Protein AF-A0A941FER3-F1 (afdb_monomer_lite)

Secondary structure (DSSP, 8-state):
-EEEEPPPPTT--S-SEEEEE-S--HHHHHHHHHTTTHHHHHHT-SEEEE-SSPPP-GGG--HHHHHHHHHHHHHHHHHHHHHHHHHHHHHHHHHHHHHHHHHHHHHHHHHHHTT--HHHHHHHHHHHHHHHHHHHHHHHHHHHHHHHHHHHHHHHHHTTHHHHHHHHHHHHTTTSSS--

Organism: NCBI:txid68278

Radius of gyration: 63.34 Å; chains: 1; bounding box: 123×34×162 Å

Foldseek 3Di:
DDWAAADDDPPDPAQGIEAEDELDDPVRVVVVVVVPPCPCVVVSHNYYHYYNHDDDDVVPPCVVVVVVVVVVVVVVVVVVVVVVVVVVVVVVVVVVVVVVVVVVVVVVVVCVVVVVPVVVVVVVVVVVVVVVVVVVVVVVVVVVVVVVVVVVVVVVVVVCPVVVVVVVCVVVVVVVVVVD

Sequence (180 aa):
MQILELPEGSSDDRPPFVLVVDQVDGDAAEAIANAGLTTAELIGARAVLLFEDTIDIPANDTTAYLQQVAEETGATIGKITSAFSAQQLADERTEIARDMDRLASHKAALLDALGIDRTRDWDDIRNAAAGLRKDRDTQAEALERVRQESARIRATTRTWEPVADLIDAALNGKQTEADA

pLDDT: mean 77.38, std 12.95, range [45.09, 96.94]

Structure (mmCIF, N/CA/C/O backbone):
data_AF-A0A941FER3-F1
#
_entry.id   AF-A0A941FER3-F1
#
loop_
_atom_site.group_PDB
_atom_site.id
_atom_site.type_symbol
_atom_site.label_atom_id
_atom_site.label_alt_id
_atom_site.label_comp_id
_atom_site.label_asym_id
_atom_site.label_entity_id
_atom_site.label_seq_id
_atom_site.pdbx_PDB_ins_code
_atom_site.Cartn_x
_atom_site.Cartn_y
_atom_site.Cartn_z
_atom_site.occupancy
_atom_site.B_iso_or_equiv
_atom_site.auth_seq_id
_atom_site.auth_comp_id
_atom_site.auth_asym_id
_atom_site.auth_atom_id
_atom_site.pdbx_PDB_model_num
ATOM 1 N N . MET A 1 1 ? -37.671 -1.946 57.841 1.00 53.56 1 MET A N 1
ATOM 2 C CA . MET A 1 1 ? -37.857 -3.385 58.159 1.00 53.56 1 MET A CA 1
ATOM 3 C C . MET A 1 1 ? -36.631 -4.151 57.687 1.00 53.56 1 MET A C 1
ATOM 5 O O . MET A 1 1 ? -36.371 -4.153 56.488 1.00 53.56 1 MET A O 1
ATOM 9 N N . GLN A 1 2 ? -35.873 -4.755 58.605 1.00 58.00 2 GLN A N 1
ATOM 10 C CA . GLN A 1 2 ? -34.600 -5.420 58.294 1.00 58.00 2 GLN A CA 1
ATOM 11 C C . GLN A 1 2 ? -34.406 -6.691 59.140 1.00 58.00 2 GLN A C 1
ATOM 13 O O . GLN A 1 2 ? -34.857 -6.754 60.283 1.00 58.00 2 GLN A O 1
ATOM 18 N N . ILE A 1 3 ? -33.763 -7.712 58.565 1.00 65.81 3 ILE A N 1
ATOM 19 C CA . ILE A 1 3 ? -33.556 -9.043 59.159 1.00 65.81 3 ILE A CA 1
ATOM 20 C C . ILE A 1 3 ? -32.065 -9.217 59.488 1.00 65.81 3 ILE A C 1
ATOM 22 O O . ILE A 1 3 ? -31.229 -9.022 58.610 1.00 65.81 3 ILE A O 1
ATOM 26 N N . LEU A 1 4 ? -31.730 -9.567 60.737 1.00 65.94 4 LEU A N 1
ATOM 27 C CA . LEU A 1 4 ? -30.355 -9.824 61.192 1.00 65.94 4 LEU A CA 1
ATOM 28 C C . LEU A 1 4 ? -30.129 -11.319 61.431 1.00 65.94 4 LEU A C 1
ATOM 30 O O . LEU A 1 4 ? -30.699 -11.864 62.374 1.00 65.94 4 LEU A O 1
ATOM 34 N N . GLU A 1 5 ? -29.287 -11.958 60.620 1.00 60.06 5 GLU A N 1
ATOM 35 C CA . GLU A 1 5 ? -28.915 -13.375 60.753 1.00 60.06 5 GLU A CA 1
ATOM 36 C C . GLU A 1 5 ? -27.875 -13.577 61.873 1.00 60.06 5 GLU A C 1
ATOM 38 O O . GLU A 1 5 ? -26.867 -12.870 61.949 1.00 60.06 5 GLU A O 1
ATOM 43 N N . LEU A 1 6 ? -28.124 -14.535 62.768 1.00 62.38 6 LEU A N 1
ATOM 44 C CA . LEU A 1 6 ? -27.233 -14.921 63.864 1.00 62.38 6 LEU A CA 1
ATOM 45 C C . LEU A 1 6 ? -26.490 -16.222 63.514 1.00 62.38 6 LEU A C 1
ATOM 47 O O . LEU A 1 6 ? -27.054 -17.082 62.841 1.00 62.38 6 LEU A O 1
ATOM 51 N N . PRO A 1 7 ? -25.244 -16.410 63.991 1.00 58.38 7 PRO A N 1
ATOM 52 C CA . PRO A 1 7 ? -24.473 -17.613 63.696 1.00 58.38 7 PRO A CA 1
ATOM 53 C C . PRO A 1 7 ? -25.153 -18.864 64.267 1.00 58.38 7 PRO A C 1
ATOM 55 O O . PRO A 1 7 ? -25.430 -18.942 65.466 1.00 58.38 7 PRO A O 1
ATOM 58 N N . GLU A 1 8 ? -25.389 -19.850 63.403 1.00 56.50 8 GLU A N 1
ATOM 59 C CA . GLU A 1 8 ? -26.000 -21.128 63.763 1.00 56.50 8 GLU A CA 1
ATOM 60 C C . GLU A 1 8 ? -25.035 -21.962 64.621 1.00 56.50 8 GLU A C 1
ATOM 62 O O . GLU A 1 8 ? -23.942 -22.345 64.198 1.00 56.50 8 GLU A O 1
ATOM 67 N N . GLY A 1 9 ? -25.434 -22.248 65.861 1.00 55.59 9 GLY A N 1
ATOM 68 C CA . GLY A 1 9 ? -24.791 -23.278 66.671 1.00 55.59 9 GLY A CA 1
ATOM 69 C C . GLY A 1 9 ? -25.294 -24.653 66.239 1.00 55.59 9 GLY A C 1
ATOM 70 O O . GLY A 1 9 ? -26.483 -24.819 65.994 1.00 55.59 9 GLY A O 1
ATOM 71 N N . SER A 1 10 ? -24.422 -25.663 66.212 1.00 52.84 10 SER A N 1
ATOM 72 C CA . SER A 1 10 ? -24.698 -27.038 65.745 1.00 52.84 10 SER A CA 1
ATOM 73 C C . SER A 1 10 ? -25.776 -27.825 66.522 1.00 52.84 10 SER A C 1
ATOM 75 O O . SER A 1 10 ? -25.925 -29.026 66.314 1.00 52.84 10 SER A O 1
ATOM 77 N N . SER A 1 11 ? -26.524 -27.170 67.412 1.00 54.34 11 SER A N 1
ATOM 78 C CA . SER A 1 11 ? -27.669 -27.721 68.140 1.00 54.34 11 SER A CA 1
ATOM 79 C C . SER A 1 11 ? -28.672 -26.622 68.544 1.00 54.34 11 SER A C 1
ATOM 81 O O . SER A 1 11 ? -29.292 -26.724 69.603 1.00 54.34 11 SER A O 1
ATOM 83 N N . ASP A 1 12 ? -28.773 -25.531 67.772 1.00 58.22 12 ASP A N 1
ATOM 84 C CA . ASP A 1 12 ? -29.682 -24.417 68.065 1.00 58.22 12 ASP A CA 1
ATOM 85 C C . ASP A 1 12 ? -30.990 -24.535 67.260 1.00 58.22 12 ASP A C 1
ATOM 87 O O . ASP A 1 12 ? -31.049 -24.135 66.104 1.00 58.22 12 ASP A O 1
ATOM 91 N N . ASP A 1 13 ? -32.046 -25.068 67.883 1.00 62.22 13 ASP A N 1
ATOM 92 C CA . ASP A 1 13 ? -33.403 -25.140 67.304 1.00 62.22 13 ASP A CA 1
ATOM 93 C C . ASP A 1 13 ? -34.136 -23.776 67.311 1.00 62.22 13 ASP A C 1
ATOM 95 O O . ASP A 1 13 ? -35.326 -23.694 66.992 1.00 62.22 13 ASP A O 1
ATOM 99 N N . ARG A 1 14 ? -33.474 -22.688 67.738 1.00 64.88 14 ARG A N 1
ATOM 100 C CA . ARG A 1 14 ? -34.071 -21.344 67.768 1.00 64.88 14 ARG A CA 1
ATOM 101 C C . ARG A 1 14 ? -34.014 -20.692 66.382 1.00 64.88 14 ARG A C 1
ATOM 103 O O . ARG A 1 14 ? -33.097 -20.971 65.614 1.00 64.88 14 ARG A O 1
ATOM 110 N N . PRO A 1 15 ? -34.936 -19.764 66.068 1.00 71.94 15 PRO A N 1
ATOM 111 C CA . PRO A 1 15 ? -34.946 -19.128 64.760 1.00 71.94 15 PRO A CA 1
ATOM 112 C C . PRO A 1 15 ? -33.657 -18.327 64.489 1.00 71.94 15 PRO A C 1
ATOM 114 O O . PRO A 1 15 ? -33.130 -17.696 65.416 1.00 71.94 15 PRO A O 1
ATOM 117 N N . PRO A 1 16 ? -33.149 -18.313 63.242 1.00 75.12 16 PRO A N 1
ATOM 118 C CA . PRO A 1 16 ? -31.80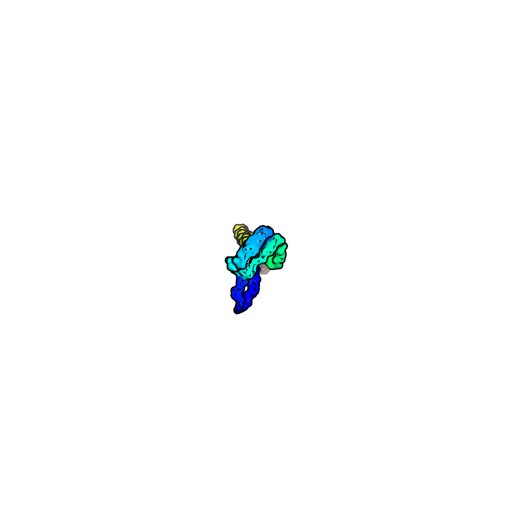0 -17.834 62.950 1.00 75.12 16 PRO A CA 1
ATOM 119 C C . PRO A 1 16 ? -31.700 -16.312 62.834 1.00 75.12 16 PRO A C 1
ATOM 121 O O . PRO A 1 16 ? -30.608 -15.799 62.615 1.00 75.12 16 PRO A O 1
ATOM 124 N N . PHE A 1 17 ? -32.800 -15.563 62.982 1.00 75.75 17 PHE A N 1
ATOM 125 C CA . PHE A 1 17 ? -32.772 -14.117 62.783 1.00 75.75 17 PHE A CA 1
ATOM 126 C C . PHE A 1 17 ? -33.604 -13.307 63.776 1.00 75.75 17 PHE A C 1
ATOM 128 O O . PHE A 1 17 ? -34.586 -13.789 64.336 1.00 75.75 17 PHE A O 1
ATOM 135 N N . VAL A 1 18 ? -33.219 -12.047 63.978 1.00 81.81 18 VAL A N 1
ATOM 136 C CA . VAL A 1 18 ? -33.990 -11.034 64.718 1.00 81.81 18 VAL A CA 1
ATOM 137 C C . VAL A 1 18 ? -34.546 -10.021 63.722 1.00 81.81 18 VAL A C 1
ATOM 139 O O . VAL A 1 18 ? -33.829 -9.567 62.830 1.00 81.81 18 VAL A O 1
ATOM 142 N N . LEU A 1 19 ? -35.822 -9.669 63.867 1.00 80.69 19 LEU A N 1
ATOM 143 C CA . LEU A 1 19 ? -36.450 -8.605 63.092 1.00 80.69 19 LEU A CA 1
ATOM 144 C C . LEU A 1 19 ? -36.244 -7.274 63.810 1.00 80.69 19 LEU A C 1
ATOM 146 O O . LEU A 1 19 ? -36.589 -7.143 64.982 1.00 80.69 19 LEU A O 1
ATOM 150 N N . VAL A 1 20 ? -35.724 -6.283 63.098 1.00 83.06 20 VAL A N 1
ATOM 151 C CA . VAL A 1 20 ? -35.575 -4.921 63.605 1.00 83.06 20 VAL A CA 1
ATOM 152 C C . VAL A 1 20 ? -36.477 -3.992 62.799 1.00 83.06 20 VAL A C 1
ATOM 154 O O . VAL A 1 20 ? -36.440 -3.977 61.561 1.00 83.06 20 VAL A O 1
ATOM 157 N N . VAL A 1 21 ? -37.316 -3.243 63.509 1.00 81.69 21 VAL A N 1
ATOM 158 C CA . VAL A 1 21 ? -38.171 -2.197 62.949 1.00 81.69 21 VAL A CA 1
ATOM 159 C C . VAL A 1 21 ? -37.858 -0.904 63.687 1.00 81.69 21 VAL A C 1
ATOM 161 O O . VAL A 1 21 ? -38.112 -0.775 64.880 1.00 81.69 21 VAL A O 1
ATOM 164 N N . ASP A 1 22 ? -37.251 0.025 62.974 1.00 84.19 22 ASP A N 1
ATOM 165 C CA . ASP A 1 22 ? -36.991 1.387 63.405 1.00 84.19 22 ASP A CA 1
ATOM 166 C C . ASP A 1 22 ? -38.099 2.333 62.921 1.00 84.19 22 ASP A C 1
ATOM 168 O O . ASP A 1 22 ? -38.897 1.968 62.052 1.00 84.19 22 ASP A O 1
ATOM 172 N N . GLN A 1 23 ? -38.152 3.538 63.495 1.00 82.94 23 GLN A N 1
ATOM 173 C CA . GLN A 1 23 ? -39.157 4.566 63.183 1.00 82.94 23 GLN A CA 1
ATOM 174 C C . GLN A 1 23 ? -40.607 4.088 63.358 1.00 82.94 23 GLN A C 1
ATOM 176 O O . GLN A 1 23 ? -41.478 4.361 62.530 1.00 82.94 23 GLN A O 1
ATOM 181 N N . VAL A 1 24 ? -40.868 3.330 64.421 1.00 80.62 24 VAL A N 1
ATOM 182 C CA . VAL A 1 24 ? -42.217 2.847 64.727 1.00 80.62 24 VAL A CA 1
ATOM 183 C C . VAL A 1 24 ? -42.953 3.892 65.556 1.00 80.62 24 VAL A C 1
ATOM 185 O O . VAL A 1 24 ? -42.504 4.250 66.642 1.00 80.62 24 VAL A O 1
ATOM 188 N N . ASP A 1 25 ? -44.110 4.340 65.069 1.00 83.56 25 ASP A N 1
ATOM 189 C CA . ASP A 1 25 ? -44.997 5.226 65.826 1.00 83.56 25 ASP A CA 1
ATOM 190 C C . ASP A 1 25 ? -45.424 4.562 67.149 1.00 83.56 25 ASP A C 1
ATOM 192 O O . ASP A 1 25 ? -45.739 3.369 67.174 1.00 83.56 25 ASP A O 1
ATOM 196 N N . GLY A 1 26 ? -45.483 5.326 68.246 1.00 76.62 26 GLY A N 1
ATOM 197 C CA . GLY A 1 26 ? -45.759 4.797 69.592 1.00 76.62 26 GLY A CA 1
ATOM 198 C C . GLY A 1 26 ? -47.038 3.951 69.686 1.00 76.62 26 GLY A C 1
ATOM 199 O O . GLY A 1 26 ? -47.026 2.883 70.295 1.00 76.62 26 GLY A O 1
ATOM 200 N N . ASP A 1 27 ? -48.101 4.351 68.982 1.00 80.25 27 ASP A N 1
ATOM 201 C CA . ASP A 1 27 ? -49.364 3.601 68.913 1.00 80.25 27 ASP A CA 1
ATOM 202 C C . ASP A 1 27 ? -49.191 2.228 68.232 1.00 80.25 27 ASP A C 1
ATOM 204 O O . ASP A 1 27 ? -49.802 1.232 68.629 1.00 80.25 27 ASP A O 1
ATOM 208 N N . ALA A 1 28 ? -48.338 2.151 67.205 1.00 74.62 28 ALA A N 1
ATOM 209 C CA . ALA A 1 28 ? -48.027 0.911 66.500 1.00 74.62 28 ALA A CA 1
ATOM 210 C C . ALA A 1 28 ? -47.088 0.020 67.325 1.00 74.62 28 ALA A C 1
ATOM 212 O O . ALA A 1 28 ? -47.274 -1.199 67.363 1.00 74.62 28 ALA A O 1
ATOM 213 N N . ALA A 1 29 ? -46.118 0.612 68.027 1.00 74.38 29 ALA A N 1
ATOM 214 C CA . ALA A 1 29 ? -45.230 -0.110 68.929 1.00 74.38 29 ALA A CA 1
ATOM 215 C C . ALA A 1 29 ? -46.014 -0.743 70.088 1.00 74.38 29 ALA A C 1
ATOM 217 O O . ALA A 1 29 ? -45.825 -1.921 70.398 1.00 74.38 29 ALA A O 1
ATOM 218 N N . GLU A 1 30 ? -46.953 0.004 70.670 1.00 76.69 30 GLU A N 1
ATOM 219 C CA . GLU A 1 30 ? -47.823 -0.467 71.743 1.00 76.69 30 GLU A CA 1
ATOM 220 C C . GLU A 1 30 ? -48.796 -1.553 71.255 1.00 76.69 30 GLU A C 1
ATOM 222 O O . GLU A 1 30 ? -48.988 -2.562 71.937 1.00 76.69 30 GLU A O 1
ATOM 227 N N . ALA A 1 31 ? -49.350 -1.424 70.044 1.00 77.25 31 ALA A N 1
ATOM 228 C CA . ALA A 1 31 ? -50.191 -2.460 69.443 1.00 77.25 31 ALA A CA 1
ATOM 229 C C . ALA A 1 31 ? -49.431 -3.781 69.217 1.00 77.25 31 ALA A C 1
ATOM 231 O O . ALA A 1 31 ? -49.968 -4.856 69.490 1.00 77.25 31 ALA A O 1
ATOM 232 N N . ILE A 1 32 ? -48.177 -3.711 68.759 1.00 73.44 32 ILE A N 1
ATOM 233 C CA . ILE A 1 32 ? -47.328 -4.8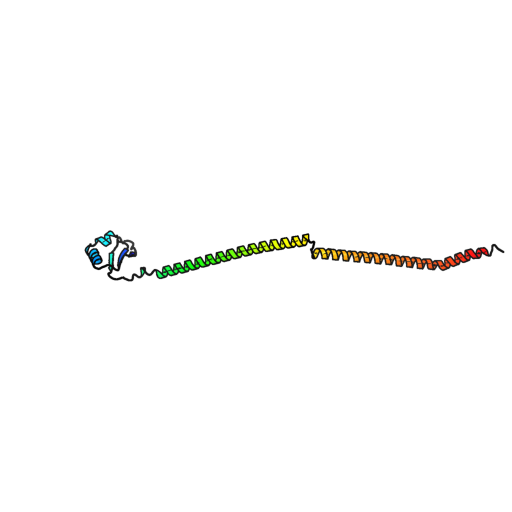91 68.533 1.00 73.44 32 ILE A CA 1
ATOM 234 C C . ILE A 1 32 ? -46.868 -5.500 69.866 1.00 73.44 32 ILE A C 1
ATOM 236 O O . ILE A 1 32 ? -46.843 -6.724 69.994 1.00 73.44 32 ILE A O 1
ATOM 240 N N . ALA A 1 33 ? -46.554 -4.681 70.873 1.00 71.69 33 ALA A N 1
ATOM 241 C CA . ALA A 1 33 ? -46.188 -5.152 72.209 1.00 71.69 33 ALA A CA 1
ATOM 242 C C . ALA A 1 33 ? -47.368 -5.833 72.929 1.00 71.69 33 ALA A C 1
ATOM 244 O O . ALA A 1 33 ? -47.201 -6.885 73.551 1.00 71.69 33 ALA A O 1
ATOM 245 N N . ASN A 1 34 ? -48.577 -5.279 72.792 1.00 72.31 34 ASN A N 1
ATOM 246 C CA . ASN A 1 34 ? -49.803 -5.825 73.378 1.00 72.31 34 ASN A CA 1
ATOM 247 C C . ASN A 1 34 ? -50.341 -7.061 72.635 1.00 72.31 34 ASN A C 1
ATOM 249 O O . ASN A 1 34 ? -51.146 -7.805 73.197 1.00 72.31 34 ASN A O 1
ATOM 253 N N . ALA A 1 35 ? -49.875 -7.332 71.409 1.00 65.69 35 ALA A N 1
ATOM 254 C CA . ALA A 1 35 ? -50.210 -8.542 70.651 1.00 65.69 35 ALA A CA 1
ATOM 255 C C . ALA A 1 35 ? -49.584 -9.838 71.229 1.00 65.69 35 ALA A C 1
ATOM 257 O O . ALA A 1 35 ? -49.885 -10.942 70.762 1.00 65.69 35 ALA A O 1
ATOM 258 N N . GLY A 1 36 ? -48.750 -9.733 72.273 1.00 56.44 36 GLY A N 1
ATOM 259 C CA . GLY A 1 36 ? -48.104 -10.866 72.940 1.00 56.44 36 GLY A CA 1
ATOM 260 C C . GLY A 1 36 ? -47.023 -11.547 72.088 1.00 56.44 36 GLY A C 1
ATOM 261 O O . GLY A 1 36 ? -46.657 -11.063 71.022 1.00 56.44 36 GLY A O 1
ATOM 262 N N . LEU A 1 37 ? -46.525 -12.703 72.555 1.00 55.16 37 LEU A N 1
ATOM 263 C CA . LEU A 1 37 ? -45.458 -13.543 71.955 1.00 55.16 37 LEU A CA 1
ATOM 264 C C . LEU A 1 37 ? -45.673 -13.954 70.476 1.00 55.16 37 LEU A C 1
ATOM 266 O O . LEU A 1 37 ? -44.813 -14.593 69.879 1.00 55.16 37 LEU A O 1
ATOM 270 N N . THR A 1 38 ? -46.786 -13.561 69.860 1.00 66.12 38 THR A N 1
ATOM 271 C CA . THR A 1 38 ? -47.243 -14.040 68.556 1.00 66.12 38 THR A CA 1
ATOM 272 C C . THR A 1 38 ? -46.454 -13.466 67.380 1.00 66.12 38 THR A C 1
ATOM 274 O O . THR A 1 38 ? -46.181 -14.195 66.437 1.00 66.12 38 THR A O 1
ATOM 277 N N . THR A 1 39 ? -46.023 -12.203 67.400 1.00 70.06 39 THR A N 1
ATOM 278 C CA . THR A 1 39 ? -45.433 -11.571 66.198 1.00 70.06 39 THR A CA 1
ATOM 279 C C . THR A 1 39 ? -44.079 -12.169 65.803 1.00 70.06 39 THR A C 1
ATOM 281 O O . THR A 1 39 ? -43.821 -12.386 64.620 1.00 70.06 39 THR A O 1
ATOM 284 N N . ALA A 1 40 ? -43.216 -12.474 66.778 1.00 74.12 40 ALA A N 1
ATOM 285 C CA . ALA A 1 40 ? -41.926 -13.114 66.512 1.00 74.12 40 ALA A CA 1
ATOM 286 C C . ALA A 1 40 ? -42.117 -14.559 66.019 1.00 74.12 40 ALA A C 1
ATOM 288 O O . ALA A 1 40 ? -41.538 -14.948 65.007 1.00 74.12 40 ALA A O 1
ATOM 289 N N . GLU A 1 41 ? -42.998 -15.319 66.677 1.00 75.00 41 GLU A N 1
ATOM 290 C CA . GLU A 1 41 ? -43.324 -16.703 66.317 1.00 75.00 41 GLU A CA 1
ATOM 291 C C . GLU A 1 41 ? -43.976 -16.808 64.930 1.00 75.00 41 GLU A C 1
ATOM 293 O O . GLU A 1 41 ? -43.607 -17.677 64.143 1.00 75.00 41 GLU A O 1
ATOM 298 N N . LEU A 1 42 ? -44.888 -15.889 64.592 1.00 76.19 42 LEU A N 1
ATOM 299 C CA . LEU A 1 42 ? -45.578 -15.842 63.297 1.00 76.19 42 LEU A CA 1
ATOM 300 C C . LEU A 1 42 ? -44.628 -15.580 62.126 1.00 76.19 42 LEU A C 1
ATOM 302 O O . LEU A 1 42 ? -44.857 -16.076 61.025 1.00 76.19 42 LEU A O 1
ATOM 306 N N . ILE A 1 43 ? -43.578 -14.793 62.355 1.00 76.00 43 ILE A N 1
ATOM 307 C CA . ILE A 1 43 ? -42.580 -14.447 61.337 1.00 76.00 43 ILE A CA 1
ATOM 308 C C . ILE A 1 43 ? -41.437 -15.477 61.319 1.00 76.00 43 ILE A C 1
ATOM 310 O O . ILE A 1 43 ? -40.641 -15.499 60.384 1.00 76.00 43 ILE A O 1
ATOM 314 N N . GLY A 1 44 ? -41.354 -16.353 62.326 1.00 75.56 44 GLY A N 1
ATOM 315 C CA . GLY A 1 44 ? -40.204 -17.235 62.513 1.00 75.56 44 GLY A CA 1
ATOM 316 C C . GLY A 1 44 ? -38.944 -16.456 62.890 1.00 75.56 44 GLY A C 1
ATOM 317 O O . GLY A 1 44 ? -37.844 -16.857 62.529 1.00 75.56 44 GLY A O 1
ATOM 318 N N . ALA A 1 45 ? -39.099 -15.327 63.583 1.00 79.75 45 ALA A N 1
ATOM 319 C CA . ALA A 1 45 ? -38.005 -14.542 64.132 1.00 79.75 45 ALA A CA 1
ATOM 320 C C . ALA A 1 45 ? -37.750 -14.942 65.590 1.00 79.75 45 ALA A C 1
ATOM 322 O O . ALA A 1 45 ? -38.658 -15.289 66.342 1.00 79.75 45 ALA A O 1
ATOM 323 N N . ARG A 1 46 ? -36.500 -14.830 66.028 1.00 79.50 46 ARG A N 1
ATOM 324 C CA . ARG A 1 46 ? -36.095 -15.055 67.419 1.00 79.50 46 ARG A CA 1
ATOM 325 C C . ARG A 1 46 ? -36.578 -13.947 68.350 1.00 79.50 46 ARG A C 1
ATOM 327 O O . ARG A 1 46 ? -36.838 -14.194 69.523 1.00 79.50 46 ARG A O 1
ATOM 334 N N . ALA A 1 47 ? -36.644 -12.728 67.833 1.00 79.44 47 ALA A N 1
ATOM 335 C CA . ALA A 1 47 ? -37.167 -11.559 68.517 1.00 79.44 47 ALA A CA 1
ATOM 336 C C . ALA A 1 47 ? -37.581 -10.507 67.484 1.00 79.44 47 ALA A C 1
ATOM 338 O O . ALA A 1 47 ? -37.083 -10.508 66.354 1.00 79.44 47 ALA A O 1
ATOM 339 N N . VAL A 1 48 ? -38.461 -9.599 67.899 1.00 81.69 48 VAL A N 1
ATOM 340 C CA . VAL A 1 48 ? -38.780 -8.369 67.172 1.00 81.69 48 VAL A CA 1
ATOM 341 C C . VAL A 1 48 ? -38.349 -7.204 68.056 1.00 81.69 48 VAL A C 1
ATOM 343 O O . VAL A 1 48 ? -38.794 -7.109 69.198 1.00 81.69 48 VAL A O 1
ATOM 346 N N . LEU A 1 49 ? -37.457 -6.355 67.552 1.00 83.25 49 LEU A N 1
ATOM 347 C CA . LEU A 1 49 ? -37.004 -5.140 68.223 1.00 83.25 49 LEU A CA 1
ATOM 348 C C . LEU A 1 49 ? -37.650 -3.935 67.543 1.00 83.25 49 LEU A C 1
ATOM 350 O O . LEU A 1 49 ? -37.528 -3.775 66.329 1.00 83.25 49 LEU A O 1
ATOM 354 N N . LEU A 1 50 ? -38.345 -3.123 68.336 1.00 83.25 50 LEU A N 1
ATOM 355 C CA . LEU A 1 50 ? -39.065 -1.934 67.892 1.00 83.25 50 LEU A CA 1
ATOM 356 C C . LEU A 1 50 ? -38.359 -0.705 68.460 1.00 83.25 50 LEU A C 1
ATOM 358 O O . LEU A 1 50 ? -38.121 -0.644 69.667 1.00 83.25 50 LEU A O 1
ATOM 362 N N . PHE A 1 51 ? -38.036 0.255 67.602 1.00 83.00 51 PHE A N 1
ATOM 363 C CA . PHE A 1 51 ? -37.412 1.514 67.993 1.00 83.00 51 PHE A CA 1
ATOM 364 C C . PHE A 1 51 ? -38.240 2.682 67.461 1.00 83.00 51 PHE A C 1
ATOM 366 O O . PHE A 1 51 ? -38.633 2.686 66.295 1.00 83.00 51 PHE A O 1
ATOM 373 N N . GLU A 1 52 ? -38.504 3.664 68.321 1.00 82.81 52 GLU A N 1
ATOM 374 C CA . GLU A 1 52 ? -39.199 4.904 67.943 1.00 82.81 52 GLU A CA 1
ATOM 375 C C . GLU A 1 52 ? -38.317 5.776 67.038 1.00 82.81 52 GLU A C 1
ATOM 377 O O . GLU A 1 52 ? -38.801 6.413 66.107 1.00 82.81 52 GLU A O 1
ATOM 382 N N . ASP A 1 53 ? -37.003 5.729 67.261 1.00 78.69 53 ASP A N 1
ATOM 383 C CA . ASP A 1 53 ? -36.007 6.464 66.490 1.00 78.69 53 ASP A CA 1
ATOM 384 C C . ASP A 1 53 ? -35.264 5.555 65.503 1.00 78.69 53 ASP A C 1
ATOM 386 O O . ASP A 1 53 ? -35.165 4.336 65.685 1.00 78.69 53 ASP A O 1
ATOM 390 N N . THR A 1 54 ? -34.690 6.162 64.461 1.00 80.62 54 THR A N 1
ATOM 391 C CA . THR A 1 54 ? -33.744 5.480 63.571 1.00 80.62 54 THR A CA 1
ATOM 392 C C . THR A 1 54 ? -32.552 4.989 64.383 1.00 80.62 54 THR A C 1
ATOM 394 O O . THR A 1 54 ? -31.851 5.791 65.006 1.00 80.62 54 THR A O 1
ATOM 397 N N . ILE A 1 55 ? -32.275 3.691 64.329 1.00 76.44 55 ILE A N 1
ATOM 398 C CA . ILE A 1 55 ? -31.058 3.129 64.909 1.00 76.44 55 ILE A CA 1
ATOM 399 C C . ILE A 1 55 ? -30.040 2.829 63.817 1.00 76.44 55 ILE A C 1
ATOM 401 O O . ILE A 1 55 ? -30.373 2.305 62.756 1.00 76.44 55 ILE A O 1
ATOM 405 N N . ASP A 1 56 ? -28.781 3.166 64.083 1.00 74.62 56 ASP A N 1
ATOM 406 C CA . ASP A 1 56 ? -27.689 2.847 63.173 1.00 74.62 56 ASP A CA 1
ATOM 407 C C . ASP A 1 56 ? -27.321 1.366 63.312 1.00 74.62 56 ASP A C 1
ATOM 409 O O . ASP A 1 56 ? -26.925 0.899 64.385 1.00 74.62 56 ASP A O 1
ATOM 413 N N . ILE A 1 57 ? -27.496 0.615 62.226 1.00 71.31 57 ILE A N 1
ATOM 414 C CA . ILE A 1 57 ? -27.156 -0.803 62.153 1.00 71.31 57 ILE A CA 1
ATOM 415 C C . ILE A 1 57 ? -25.878 -0.909 61.314 1.00 71.31 57 ILE A C 1
ATOM 417 O O . ILE A 1 57 ? -25.946 -0.729 60.098 1.00 71.31 57 ILE A O 1
ATOM 421 N N . PRO A 1 58 ? -24.726 -1.284 61.906 1.00 64.50 58 PRO A N 1
ATOM 422 C CA . PRO A 1 58 ? -23.439 -1.336 61.201 1.00 64.50 58 PRO A CA 1
ATOM 423 C C . PRO A 1 58 ? -23.432 -2.227 59.949 1.00 64.50 58 PRO A C 1
ATOM 425 O O . PRO A 1 58 ? -22.640 -2.019 59.038 1.00 64.50 58 PRO A O 1
ATOM 428 N N . ALA A 1 59 ? -24.324 -3.220 59.885 1.00 65.62 59 ALA A N 1
ATOM 429 C CA . ALA A 1 59 ? -24.482 -4.103 58.731 1.00 65.62 59 ALA A CA 1
ATOM 430 C C . ALA A 1 59 ? -25.158 -3.434 57.512 1.00 65.62 59 ALA A C 1
ATOM 432 O O . ALA A 1 59 ? -25.179 -4.025 56.436 1.00 65.62 59 ALA A O 1
ATOM 433 N N . ASN A 1 60 ? -25.724 -2.231 57.665 1.00 59.06 60 ASN A N 1
ATOM 434 C CA . ASN A 1 60 ? -26.417 -1.498 56.602 1.00 59.06 60 ASN A CA 1
ATOM 435 C C . ASN A 1 60 ? -25.485 -0.557 55.812 1.00 59.06 60 ASN A C 1
ATOM 437 O O . ASN A 1 60 ? -25.868 -0.043 54.758 1.00 59.06 60 ASN A O 1
ATOM 441 N N . ASP A 1 61 ? -24.252 -0.352 56.289 1.00 67.38 61 ASP A N 1
ATOM 442 C CA . ASP A 1 61 ? -23.233 0.416 55.576 1.00 67.38 61 ASP A CA 1
ATOM 443 C C . ASP A 1 61 ? -22.636 -0.413 54.424 1.00 67.38 61 ASP A C 1
ATOM 445 O O . ASP A 1 61 ? -21.626 -1.107 54.543 1.00 67.38 61 ASP A O 1
ATOM 449 N N . THR A 1 62 ? -23.310 -0.362 53.275 1.00 67.75 62 THR A N 1
ATOM 450 C CA . THR A 1 62 ? -22.899 -1.044 52.035 1.00 67.75 62 THR A CA 1
ATOM 451 C C . THR A 1 62 ? -22.006 -0.180 51.143 1.00 67.75 62 THR A C 1
ATOM 453 O O . THR A 1 62 ? -21.664 -0.590 50.029 1.00 67.75 62 THR A O 1
ATOM 456 N N . THR A 1 63 ? -21.592 1.004 51.608 1.00 72.94 63 THR A N 1
ATOM 457 C CA . THR A 1 63 ? -20.812 1.959 50.802 1.00 72.94 63 THR A CA 1
ATOM 458 C C . THR A 1 63 ? -19.497 1.352 50.308 1.00 72.94 63 THR A C 1
ATOM 460 O O . THR A 1 63 ? -19.152 1.507 49.135 1.00 72.94 63 THR A O 1
ATOM 463 N N . ALA A 1 64 ? -18.828 0.560 51.150 1.00 71.12 64 ALA A N 1
ATOM 464 C CA . ALA A 1 64 ? -17.609 -0.162 50.793 1.00 71.12 64 ALA A CA 1
ATOM 465 C C . ALA A 1 64 ? -17.827 -1.191 49.665 1.00 71.12 64 ALA A C 1
ATOM 467 O O . ALA A 1 64 ? -17.013 -1.284 48.746 1.00 71.12 64 ALA A O 1
ATOM 468 N N . TYR A 1 65 ? -18.948 -1.922 49.686 1.00 68.50 65 TYR A N 1
ATOM 469 C CA . TYR A 1 65 ? -19.293 -2.889 48.636 1.00 68.50 65 TYR A CA 1
ATOM 470 C C . TYR A 1 65 ? -19.597 -2.197 47.305 1.00 68.50 65 TYR A C 1
ATOM 472 O O . TYR A 1 65 ? -19.127 -2.629 46.254 1.00 68.50 65 TYR A O 1
ATOM 480 N N . LEU A 1 66 ? -20.352 -1.096 47.340 1.00 73.56 66 LEU A N 1
ATOM 481 C CA . LEU A 1 66 ? -20.680 -0.326 46.139 1.00 73.56 66 LEU A CA 1
ATOM 482 C C . LEU A 1 66 ? -19.436 0.299 45.502 1.00 73.56 66 LEU A C 1
ATOM 484 O O . LEU A 1 66 ? -19.323 0.328 44.277 1.00 73.56 66 LEU A O 1
ATOM 488 N N . GLN A 1 67 ? -18.488 0.755 46.321 1.00 75.75 67 GLN A N 1
ATOM 489 C CA . GLN A 1 67 ? -17.237 1.327 45.841 1.00 75.75 67 GLN A CA 1
ATOM 490 C C . GLN A 1 67 ? -16.353 0.277 45.158 1.00 75.75 67 GLN A C 1
ATOM 492 O O . GLN A 1 67 ? -15.860 0.525 44.058 1.00 75.75 67 GLN A O 1
ATOM 497 N N . GLN A 1 68 ? -16.236 -0.922 45.735 1.00 77.38 68 GLN A N 1
ATOM 498 C CA . GLN A 1 68 ? -15.495 -2.020 45.112 1.00 77.38 68 GLN A CA 1
ATOM 499 C C . GLN A 1 68 ? -16.118 -2.443 43.771 1.00 77.38 68 GLN A C 1
ATOM 501 O O . GLN A 1 68 ? -15.411 -2.588 42.773 1.00 77.38 68 GLN A O 1
ATOM 506 N N . VAL A 1 69 ? -17.447 -2.570 43.711 1.00 76.00 69 VAL A N 1
ATOM 507 C CA . VAL A 1 69 ? -18.153 -2.907 42.464 1.00 76.00 69 VAL A CA 1
ATOM 508 C C . VAL A 1 69 ? -17.956 -1.817 41.409 1.00 76.00 69 VAL A C 1
ATOM 510 O O . VAL A 1 69 ? -17.729 -2.131 40.240 1.00 76.00 69 VAL A O 1
ATOM 513 N N . ALA A 1 70 ? -17.998 -0.538 41.788 1.00 76.06 70 ALA A N 1
ATOM 514 C CA . ALA A 1 70 ? -17.766 0.568 40.863 1.00 76.06 70 ALA A CA 1
ATOM 515 C C . ALA A 1 70 ? -16.332 0.568 40.302 1.00 76.06 70 ALA A C 1
ATOM 517 O O . ALA A 1 70 ? -16.145 0.772 39.099 1.00 76.06 70 ALA A O 1
ATOM 518 N N . GLU A 1 71 ? -15.330 0.289 41.138 1.00 80.25 71 GLU A N 1
ATOM 519 C CA . GLU A 1 71 ? -13.925 0.194 40.726 1.00 80.25 71 GLU A CA 1
ATOM 520 C C . GLU A 1 71 ? -13.676 -1.002 39.794 1.00 80.25 71 GLU A C 1
ATOM 522 O O . GLU A 1 71 ? -13.070 -0.846 38.729 1.00 80.25 71 GLU A O 1
ATOM 527 N N . GLU A 1 72 ? -14.205 -2.182 40.127 1.00 80.56 72 GLU A N 1
ATOM 528 C CA . GLU A 1 72 ? -14.095 -3.386 39.293 1.00 80.56 72 GLU A CA 1
ATOM 529 C C . GLU A 1 72 ? -14.816 -3.219 37.946 1.00 80.56 72 GLU A C 1
ATOM 531 O O . GLU A 1 72 ? -14.290 -3.589 36.886 1.00 80.56 72 GLU A O 1
ATOM 536 N N . THR A 1 73 ? -15.998 -2.599 37.961 1.00 82.25 73 THR A N 1
ATOM 537 C CA . THR A 1 73 ? -16.780 -2.331 36.748 1.00 82.25 73 THR A CA 1
ATOM 538 C C . THR A 1 73 ? -16.077 -1.298 35.867 1.00 82.25 73 THR A C 1
ATOM 540 O O . THR A 1 73 ? -15.925 -1.516 34.663 1.00 82.25 73 THR A O 1
ATOM 543 N N . GLY A 1 74 ? -15.564 -0.211 36.452 1.00 84.19 74 GLY A N 1
ATOM 544 C CA . GLY A 1 74 ? -14.804 0.817 35.737 1.00 84.19 74 GLY A CA 1
ATOM 545 C C . GLY A 1 74 ? -13.520 0.271 35.109 1.00 84.19 74 GLY A C 1
ATOM 546 O O . GLY A 1 74 ? -13.243 0.529 33.935 1.00 84.19 74 GLY A O 1
ATOM 547 N N . ALA A 1 75 ? -12.773 -0.561 35.842 1.00 85.69 75 ALA A N 1
ATOM 548 C CA . ALA A 1 75 ? -11.576 -1.221 35.325 1.00 85.69 75 ALA A CA 1
ATOM 549 C C . ALA A 1 75 ? -11.896 -2.167 34.155 1.00 85.69 75 ALA A C 1
ATOM 551 O O . ALA A 1 75 ? -11.143 -2.236 33.179 1.00 85.69 75 ALA A O 1
ATOM 552 N N . THR A 1 76 ? -13.022 -2.877 34.226 1.00 89.44 76 THR A N 1
ATOM 553 C CA . THR A 1 76 ? -13.471 -3.788 33.165 1.00 89.44 76 THR A CA 1
ATOM 554 C C . THR A 1 76 ? -13.898 -3.023 31.913 1.00 89.44 76 THR A C 1
ATOM 556 O O . THR A 1 76 ? -13.436 -3.343 30.817 1.00 89.44 76 THR A O 1
ATOM 559 N N . ILE A 1 77 ? -14.690 -1.957 32.063 1.00 86.88 77 ILE A N 1
ATOM 560 C CA . ILE A 1 77 ? -15.093 -1.080 30.952 1.00 86.88 77 ILE A CA 1
ATOM 561 C C . ILE A 1 77 ? -13.861 -0.442 30.292 1.00 86.88 77 ILE A C 1
ATOM 563 O O . ILE A 1 77 ? -13.759 -0.417 29.062 1.00 86.88 77 ILE A O 1
ATOM 567 N N . GLY A 1 78 ? -12.884 0.005 31.087 1.00 89.19 78 GLY A N 1
ATOM 568 C CA . GLY A 1 78 ? -11.623 0.555 30.585 1.00 89.19 78 GLY A CA 1
ATOM 569 C C . GLY A 1 78 ? -10.825 -0.440 29.734 1.00 89.19 78 GLY A C 1
ATOM 570 O O . GLY A 1 78 ? -10.347 -0.083 28.655 1.00 89.19 78 GLY A O 1
ATOM 571 N N . LYS A 1 79 ? -10.724 -1.704 30.169 1.00 90.69 79 LYS A N 1
ATOM 572 C CA . LYS A 1 79 ? -10.069 -2.784 29.404 1.00 90.69 79 LYS A CA 1
ATOM 573 C C . LYS A 1 79 ? -10.802 -3.109 28.103 1.00 90.69 79 LYS A C 1
ATOM 575 O O . LYS A 1 79 ? -10.157 -3.302 27.080 1.00 90.69 79 LYS A O 1
ATOM 580 N N . ILE A 1 80 ? -12.134 -3.152 28.127 1.00 89.00 80 ILE A N 1
ATOM 581 C CA . ILE A 1 80 ? -12.941 -3.417 26.926 1.00 89.00 80 ILE A CA 1
ATOM 582 C C . ILE A 1 80 ? -12.757 -2.290 25.906 1.00 89.00 80 ILE A C 1
ATOM 584 O O . ILE A 1 80 ? -12.538 -2.551 24.725 1.00 89.00 80 ILE A O 1
ATOM 588 N N . THR A 1 81 ? -12.784 -1.039 26.367 1.00 89.25 81 THR A N 1
ATOM 589 C CA . THR A 1 81 ? -12.632 0.137 25.500 1.00 89.25 81 THR A CA 1
ATOM 590 C C . THR A 1 81 ? -11.246 0.168 24.857 1.00 89.25 81 THR A C 1
ATOM 592 O O . THR A 1 81 ? -11.128 0.378 23.653 1.00 89.25 81 THR A O 1
ATOM 595 N N . SER A 1 82 ? -10.187 -0.089 25.632 1.00 88.81 82 SER A N 1
ATOM 596 C CA . SER A 1 82 ? -8.823 -0.109 25.095 1.00 88.81 82 SER A CA 1
ATOM 597 C C . SER A 1 82 ? -8.584 -1.279 24.140 1.00 88.81 82 SER A C 1
ATOM 599 O O . SER A 1 82 ? -7.926 -1.092 23.117 1.00 88.81 82 SER A O 1
ATOM 601 N N . ALA A 1 83 ? -9.163 -2.452 24.415 1.00 87.81 83 ALA A N 1
ATOM 602 C CA . ALA A 1 83 ? -9.112 -3.598 23.513 1.00 87.81 83 ALA A CA 1
ATOM 603 C C . ALA A 1 83 ? -9.832 -3.313 22.187 1.00 87.81 83 ALA A C 1
ATOM 605 O O . ALA A 1 83 ? -9.283 -3.604 21.128 1.00 87.81 83 ALA A O 1
ATOM 606 N N . PHE A 1 84 ? -11.013 -2.689 22.230 1.00 89.75 84 PHE A N 1
ATOM 607 C CA . PHE A 1 84 ? -11.750 -2.302 21.027 1.00 89.75 84 PHE A CA 1
ATOM 608 C C . PHE A 1 84 ? -10.963 -1.295 20.175 1.00 89.75 84 PHE A C 1
ATOM 610 O O . PHE A 1 84 ? -10.789 -1.505 18.976 1.00 89.75 84 PHE A O 1
ATOM 617 N N . SER A 1 85 ? -10.401 -0.253 20.794 1.00 90.12 85 SER A N 1
ATOM 618 C CA . SER A 1 85 ? -9.554 0.720 20.093 1.00 90.12 85 SER A CA 1
ATOM 619 C C . SER A 1 85 ? -8.295 0.079 19.499 1.00 90.12 85 SER A C 1
ATOM 621 O O . SER A 1 85 ? -7.889 0.416 18.388 1.00 90.12 85 SER A O 1
ATOM 623 N N . ALA A 1 86 ? -7.670 -0.863 20.213 1.00 89.12 86 ALA A N 1
ATOM 624 C CA . ALA A 1 86 ? -6.511 -1.595 19.707 1.00 89.12 86 ALA A CA 1
ATOM 625 C C . ALA A 1 86 ? -6.871 -2.484 18.507 1.00 89.12 86 ALA A C 1
ATOM 627 O O . ALA A 1 86 ? -6.109 -2.536 17.542 1.00 89.12 86 ALA A O 1
ATOM 628 N N . GLN A 1 87 ? -8.035 -3.139 18.551 1.00 91.00 87 GLN A N 1
ATOM 629 C CA . GLN A 1 87 ? -8.570 -3.933 17.447 1.00 91.00 87 GLN A CA 1
ATOM 630 C C . GLN A 1 87 ? -8.793 -3.055 16.207 1.00 91.00 87 GLN A C 1
ATOM 632 O O . GLN A 1 87 ? -8.281 -3.372 15.137 1.00 91.00 87 GLN A O 1
ATOM 637 N N . GLN A 1 88 ? -9.461 -1.908 16.368 1.00 92.62 88 GLN A N 1
ATOM 638 C CA . GLN A 1 88 ? -9.725 -0.977 15.271 1.00 92.62 88 GLN A CA 1
ATOM 639 C C . GLN A 1 88 ? -8.426 -0.485 14.609 1.00 92.62 88 GLN A C 1
ATOM 641 O O . GLN A 1 88 ? -8.300 -0.512 13.388 1.00 92.62 88 GLN A O 1
ATOM 646 N N . LEU A 1 89 ? -7.419 -0.110 15.404 1.00 92.50 89 LEU A N 1
ATOM 647 C CA . LEU A 1 89 ? -6.112 0.298 14.877 1.00 92.50 89 LEU A CA 1
ATOM 648 C C . LEU A 1 89 ? -5.383 -0.840 14.144 1.00 92.50 89 LEU A C 1
ATOM 650 O O . LEU A 1 89 ? -4.622 -0.583 13.210 1.00 92.50 89 LEU A O 1
ATOM 654 N N . ALA A 1 90 ? -5.563 -2.093 14.569 1.00 92.19 90 ALA A N 1
ATOM 655 C CA . ALA A 1 90 ? -4.979 -3.249 13.893 1.00 92.19 90 ALA A CA 1
ATOM 656 C C . ALA A 1 90 ? -5.649 -3.512 12.533 1.00 92.19 90 ALA A C 1
ATOM 658 O O . ALA A 1 90 ? -4.956 -3.795 11.547 1.00 92.19 90 ALA A O 1
ATOM 659 N N . ASP A 1 91 ? -6.970 -3.357 12.467 1.00 93.50 91 ASP A N 1
ATOM 660 C CA . ASP A 1 91 ? -7.744 -3.487 11.233 1.00 93.50 91 ASP A CA 1
ATOM 661 C C . ASP A 1 91 ? -7.374 -2.378 10.233 1.00 93.50 91 ASP A C 1
ATOM 663 O O . ASP A 1 91 ? -7.025 -2.666 9.087 1.00 93.50 91 ASP A O 1
ATOM 667 N N . GLU A 1 92 ? -7.296 -1.122 10.686 1.00 93.69 92 GLU A N 1
ATOM 668 C CA . GLU A 1 92 ? -6.847 0.008 9.858 1.00 93.69 92 GLU A CA 1
ATOM 669 C C . GLU A 1 92 ? -5.417 -0.203 9.333 1.00 93.69 92 GLU A C 1
ATOM 671 O O . GLU A 1 92 ? -5.131 0.004 8.153 1.00 93.69 92 GLU A O 1
ATOM 676 N N . ARG A 1 93 ? -4.495 -0.685 10.180 1.00 93.94 93 ARG A N 1
ATOM 677 C CA . ARG A 1 93 ? -3.117 -0.995 9.757 1.00 93.94 93 ARG A CA 1
ATOM 678 C C . ARG A 1 93 ? -3.062 -2.086 8.696 1.00 93.94 93 ARG A C 1
ATOM 680 O O . ARG A 1 93 ? -2.241 -2.000 7.782 1.00 93.94 93 ARG A O 1
ATOM 687 N N . THR A 1 94 ? -3.895 -3.117 8.815 1.00 94.25 94 THR A N 1
ATOM 688 C CA . THR A 1 94 ? -3.942 -4.183 7.807 1.00 94.25 94 THR A CA 1
ATOM 689 C C . THR A 1 94 ? -4.581 -3.712 6.508 1.00 94.25 94 THR A C 1
ATOM 691 O O . THR A 1 94 ? -4.146 -4.139 5.440 1.00 94.25 94 THR A O 1
ATOM 694 N N . GLU A 1 95 ? -5.563 -2.816 6.559 1.00 95.06 95 GLU A N 1
ATOM 695 C CA . GLU A 1 95 ? -6.131 -2.190 5.364 1.00 95.06 95 GLU A CA 1
ATOM 696 C C . GLU A 1 95 ? -5.103 -1.316 4.633 1.00 95.06 95 GLU A C 1
ATOM 698 O O . GLU A 1 95 ? -4.864 -1.528 3.443 1.00 95.06 95 GLU A O 1
ATOM 703 N N . ILE A 1 96 ? -4.396 -0.440 5.355 1.00 94.31 96 ILE A N 1
ATOM 704 C CA . ILE A 1 96 ? -3.327 0.402 4.793 1.00 94.31 96 ILE A CA 1
ATOM 705 C C . ILE A 1 96 ? -2.233 -0.450 4.139 1.00 94.31 96 ILE A C 1
ATOM 707 O O . ILE A 1 96 ? -1.763 -0.122 3.050 1.00 94.31 96 ILE A O 1
ATOM 711 N N . ALA A 1 97 ? -1.831 -1.557 4.772 1.00 94.44 97 ALA A N 1
ATOM 712 C CA . ALA A 1 97 ? -0.830 -2.459 4.208 1.00 94.44 97 ALA A CA 1
ATOM 713 C C . ALA A 1 97 ? -1.296 -3.078 2.878 1.00 94.44 97 ALA A C 1
ATOM 715 O O . ALA A 1 97 ? -0.543 -3.096 1.905 1.00 94.44 97 ALA A O 1
ATOM 716 N N . ARG A 1 98 ? -2.558 -3.523 2.803 1.00 95.38 98 ARG A N 1
ATOM 717 C CA . ARG A 1 98 ? -3.136 -4.057 1.558 1.00 95.38 98 ARG A CA 1
ATOM 718 C C . ARG A 1 98 ? -3.193 -2.998 0.461 1.00 95.38 98 ARG A C 1
ATOM 720 O O . ARG A 1 98 ? -2.910 -3.306 -0.695 1.00 95.38 98 ARG A O 1
ATOM 727 N N . ASP A 1 99 ? -3.545 -1.765 0.804 1.00 96.94 99 ASP A N 1
ATOM 728 C CA . ASP A 1 99 ? -3.570 -0.666 -0.160 1.00 96.94 99 ASP A CA 1
ATOM 729 C C . ASP A 1 99 ? -2.172 -0.289 -0.645 1.00 96.94 99 ASP A C 1
ATOM 731 O O . ASP A 1 99 ? -1.980 -0.056 -1.841 1.00 96.94 99 ASP A O 1
ATOM 735 N N . MET A 1 100 ? -1.170 -0.319 0.235 1.00 96.94 100 MET A N 1
ATOM 736 C CA . MET A 1 100 ? 0.227 -0.175 -0.165 1.00 96.94 100 MET A CA 1
ATOM 737 C C . MET A 1 100 ? 0.658 -1.253 -1.163 1.00 96.94 100 MET A C 1
ATOM 739 O O . MET A 1 100 ? 1.263 -0.919 -2.184 1.00 96.94 100 MET A O 1
ATOM 743 N N . ASP A 1 101 ? 0.315 -2.518 -0.919 1.00 96.06 101 ASP A N 1
ATOM 744 C CA . ASP A 1 101 ? 0.640 -3.618 -1.835 1.00 96.06 101 ASP A CA 1
ATOM 745 C C . ASP A 1 101 ? -0.054 -3.456 -3.195 1.00 96.06 101 ASP A C 1
ATOM 747 O O . ASP A 1 101 ? 0.556 -3.672 -4.251 1.00 96.06 101 ASP A O 1
ATOM 751 N N . ARG A 1 102 ? -1.318 -3.008 -3.200 1.00 96.56 102 ARG A N 1
ATOM 752 C CA . ARG A 1 102 ? -2.054 -2.682 -4.434 1.00 96.56 102 ARG A CA 1
ATOM 753 C C . ARG A 1 102 ? -1.383 -1.547 -5.201 1.00 96.56 102 ARG A C 1
ATOM 755 O O . ARG A 1 102 ? -1.191 -1.668 -6.410 1.00 96.56 102 ARG A O 1
ATOM 762 N N . LEU A 1 103 ? -1.000 -0.468 -4.519 1.00 96.81 103 LEU A N 1
ATOM 763 C CA . LEU A 1 103 ? -0.317 0.676 -5.129 1.00 96.81 103 LEU A CA 1
ATOM 764 C C . LEU A 1 103 ? 1.051 0.288 -5.692 1.00 96.81 103 LEU A C 1
ATOM 766 O O . LEU A 1 103 ? 1.391 0.692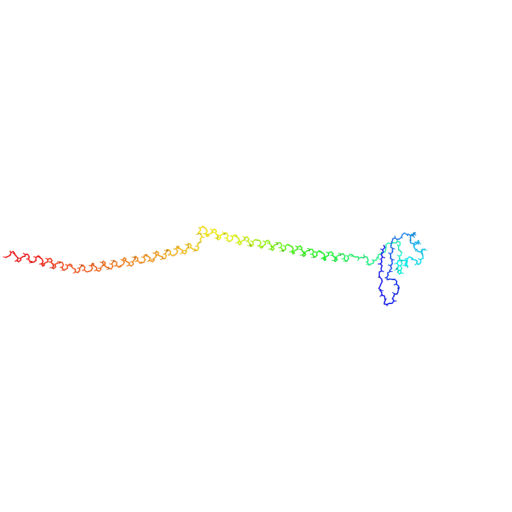 -6.804 1.00 96.81 103 LEU A O 1
ATOM 770 N N . ALA A 1 104 ? 1.822 -0.520 -4.964 1.00 93.69 104 ALA A N 1
ATOM 771 C CA . ALA A 1 104 ? 3.105 -1.034 -5.430 1.00 93.69 104 ALA A CA 1
ATOM 772 C C . ALA A 1 104 ? 2.936 -1.886 -6.697 1.00 93.69 104 ALA A C 1
ATOM 774 O O . ALA A 1 104 ? 3.649 -1.678 -7.681 1.00 93.69 104 ALA A O 1
ATOM 775 N N . SER A 1 105 ? 1.939 -2.773 -6.706 1.00 93.31 105 SER A N 1
ATOM 776 C CA . SER A 1 105 ? 1.608 -3.611 -7.863 1.00 93.31 105 SER A CA 1
ATOM 777 C C . SER A 1 105 ? 1.169 -2.774 -9.068 1.00 93.31 105 SER A C 1
ATOM 779 O O . SER A 1 105 ? 1.640 -2.985 -10.183 1.00 93.31 105 SER A O 1
ATOM 781 N N . HIS A 1 106 ? 0.312 -1.774 -8.850 1.00 95.19 106 HIS A N 1
ATOM 782 C CA . HIS A 1 106 ? -0.154 -0.882 -9.910 1.00 95.19 106 HIS A CA 1
ATOM 783 C C . HIS A 1 106 ? 0.986 -0.036 -10.488 1.00 95.19 106 HIS A C 1
ATOM 785 O O . HIS A 1 106 ? 1.095 0.121 -11.701 1.00 95.19 106 HIS A O 1
ATOM 791 N N . LYS A 1 107 ? 1.884 0.467 -9.632 1.00 92.50 107 LYS A N 1
ATOM 792 C CA . LYS A 1 107 ? 3.088 1.180 -10.067 1.00 92.50 107 LYS A CA 1
ATOM 793 C C . LYS A 1 107 ? 3.986 0.287 -10.921 1.00 92.50 107 LYS A C 1
ATOM 795 O O . LYS A 1 107 ? 4.469 0.748 -11.948 1.00 92.50 107 LYS A O 1
ATOM 800 N N . ALA A 1 108 ? 4.203 -0.964 -10.514 1.00 87.31 108 ALA A N 1
ATOM 801 C CA . ALA A 1 108 ? 4.990 -1.914 -11.296 1.00 87.31 108 ALA A CA 1
ATOM 802 C C . ALA A 1 108 ? 4.361 -2.158 -12.677 1.00 87.31 108 ALA A C 1
ATOM 804 O O . ALA A 1 108 ? 5.056 -2.066 -13.683 1.00 87.31 108 ALA A O 1
ATOM 805 N N . ALA A 1 109 ? 3.042 -2.361 -12.734 1.00 89.25 109 ALA A N 1
ATOM 806 C CA . ALA A 1 109 ? 2.317 -2.526 -13.992 1.00 89.25 109 ALA A CA 1
ATOM 807 C C . ALA A 1 109 ? 2.400 -1.284 -14.897 1.00 89.25 109 ALA A C 1
ATOM 809 O O . ALA A 1 109 ? 2.570 -1.416 -16.104 1.00 89.25 109 ALA A O 1
ATOM 810 N N . LEU A 1 110 ? 2.319 -0.073 -14.332 1.00 89.00 110 LEU A N 1
ATOM 811 C CA . LEU A 1 110 ? 2.491 1.165 -15.099 1.00 89.00 110 LEU A CA 1
ATOM 812 C C . LEU A 1 110 ? 3.913 1.316 -15.646 1.00 89.00 110 LEU A C 1
ATOM 814 O O . LEU A 1 110 ? 4.075 1.749 -16.782 1.00 89.00 110 LEU A O 1
ATOM 818 N N . LEU A 1 111 ? 4.935 0.976 -14.858 1.00 86.19 111 LEU A N 1
ATOM 819 C CA . LEU A 1 111 ? 6.326 1.022 -15.315 1.00 86.19 111 LEU A CA 1
ATOM 820 C C . LEU A 1 111 ? 6.570 0.025 -16.451 1.00 86.19 111 LEU A C 1
ATOM 822 O O . LEU A 1 111 ? 7.205 0.395 -17.434 1.00 86.19 111 LEU A O 1
ATOM 826 N N . ASP A 1 112 ? 6.012 -1.182 -16.349 1.00 83.00 112 ASP A N 1
ATOM 827 C CA . ASP A 1 112 ? 6.072 -2.198 -17.403 1.00 83.00 112 ASP A CA 1
ATOM 828 C C . ASP A 1 112 ? 5.340 -1.741 -18.677 1.00 83.00 112 ASP A C 1
ATOM 830 O O . ASP A 1 112 ? 5.917 -1.737 -19.762 1.00 83.00 112 ASP A O 1
ATOM 834 N N . ALA A 1 113 ? 4.107 -1.238 -18.545 1.00 82.69 113 ALA A N 1
ATOM 835 C CA . ALA A 1 113 ? 3.310 -0.758 -19.676 1.00 82.69 113 ALA A CA 1
ATOM 836 C C . ALA A 1 113 ? 3.932 0.454 -20.388 1.00 82.69 113 ALA A C 1
ATOM 838 O O . ALA A 1 113 ? 3.806 0.596 -21.604 1.00 82.69 113 ALA A O 1
ATOM 839 N N . LEU A 1 114 ? 4.595 1.338 -19.639 1.00 81.06 114 LEU A N 1
ATOM 840 C CA . LEU A 1 114 ? 5.324 2.476 -20.198 1.00 81.06 114 LEU A CA 1
ATOM 841 C C . LEU A 1 114 ? 6.724 2.090 -20.699 1.00 81.06 114 LEU A C 1
ATOM 843 O O . LEU A 1 114 ? 7.402 2.937 -21.278 1.00 81.06 114 LEU A O 1
ATOM 847 N N . GLY A 1 115 ? 7.168 0.849 -20.468 1.00 73.12 115 GL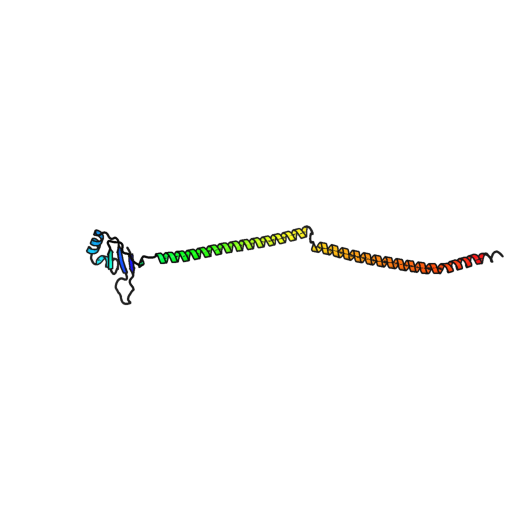Y A N 1
ATOM 848 C CA . GLY A 1 115 ? 8.523 0.399 -20.776 1.00 73.12 115 GLY A CA 1
ATOM 849 C C . GLY A 1 115 ? 9.603 1.154 -20.000 1.00 73.12 115 GLY A C 1
ATOM 850 O O . GLY A 1 115 ? 10.749 1.159 -20.420 1.00 73.12 115 GLY A O 1
ATOM 851 N N . ILE A 1 116 ? 9.256 1.813 -18.889 1.00 72.50 116 ILE A N 1
ATOM 852 C CA . ILE A 1 116 ? 10.187 2.594 -18.063 1.00 72.50 116 ILE A CA 1
ATOM 853 C C . ILE A 1 116 ? 10.760 1.668 -16.994 1.00 72.50 116 ILE A C 1
ATOM 855 O O . ILE A 1 116 ? 10.553 1.858 -15.793 1.00 72.50 116 ILE A O 1
ATOM 859 N N . ASP A 1 117 ? 11.486 0.642 -17.419 1.00 75.81 117 ASP A N 1
ATOM 860 C CA . ASP A 1 117 ? 12.355 -0.091 -16.511 1.00 75.81 117 ASP A CA 1
ATOM 861 C C . ASP A 1 117 ? 13.761 0.497 -16.627 1.00 75.81 117 ASP A C 1
ATOM 863 O O . ASP A 1 117 ? 14.578 0.078 -17.442 1.00 75.81 117 ASP A O 1
ATOM 867 N N . ARG A 1 118 ? 14.049 1.487 -15.770 1.00 64.62 118 ARG A N 1
ATOM 868 C CA . ARG A 1 118 ? 15.350 2.178 -15.739 1.00 64.62 118 ARG A CA 1
ATOM 869 C C . ARG A 1 118 ? 16.536 1.225 -15.634 1.00 64.62 118 ARG A C 1
ATOM 871 O O . ARG A 1 118 ? 17.631 1.622 -16.014 1.00 64.62 118 ARG A O 1
ATOM 878 N N . THR A 1 119 ? 16.357 0.029 -15.073 1.00 72.44 119 THR A N 1
ATOM 879 C CA . THR A 1 119 ? 17.437 -0.961 -15.013 1.00 72.44 119 THR A CA 1
ATOM 880 C C . THR A 1 119 ? 17.612 -1.687 -16.341 1.00 72.44 119 THR A C 1
ATOM 882 O O . THR A 1 119 ? 18.737 -1.772 -16.831 1.00 72.44 119 THR A O 1
ATOM 885 N N . ARG A 1 120 ? 16.512 -2.096 -16.979 1.00 71.62 120 ARG A N 1
ATOM 886 C CA . ARG A 1 120 ? 16.522 -2.742 -18.297 1.00 71.62 120 ARG A CA 1
ATOM 887 C C . ARG A 1 120 ? 17.017 -1.814 -19.406 1.00 71.62 120 ARG A C 1
ATOM 889 O O . ARG A 1 120 ? 17.908 -2.194 -20.159 1.00 71.62 120 ARG A O 1
ATOM 896 N N . ASP A 1 121 ? 16.523 -0.578 -19.443 1.00 77.88 121 ASP A N 1
ATOM 897 C CA . ASP A 1 121 ? 16.940 0.422 -20.434 1.00 77.88 121 ASP A CA 1
ATOM 898 C C . ASP A 1 121 ? 18.445 0.708 -20.346 1.00 77.88 121 ASP A C 1
ATOM 900 O O . ASP A 1 121 ? 19.131 0.914 -21.349 1.00 77.88 121 ASP A O 1
ATOM 904 N N . TRP A 1 122 ? 18.987 0.717 -19.127 1.00 81.38 122 TRP A N 1
ATOM 905 C CA . TRP A 1 122 ? 20.401 0.986 -18.901 1.00 81.38 122 TRP A CA 1
ATOM 906 C C . TRP A 1 122 ? 21.291 -0.185 -19.329 1.00 81.38 122 TRP A C 1
ATOM 908 O O . TRP A 1 122 ? 22.370 0.041 -19.887 1.00 81.38 122 TRP A O 1
ATOM 918 N N . ASP A 1 123 ? 20.833 -1.422 -19.133 1.00 84.81 123 ASP A N 1
ATOM 919 C CA . ASP A 1 123 ? 21.519 -2.616 -19.629 1.00 84.81 123 ASP A CA 1
ATOM 920 C C . ASP A 1 123 ? 21.524 -2.673 -21.161 1.00 84.81 123 ASP A C 1
ATOM 922 O O . ASP A 1 123 ? 22.565 -2.964 -21.758 1.00 84.81 123 ASP A O 1
ATOM 926 N N . ASP A 1 124 ? 20.420 -2.304 -21.811 1.00 85.81 124 ASP A N 1
ATOM 927 C CA . ASP A 1 124 ? 20.342 -2.229 -23.272 1.00 85.81 124 ASP A CA 1
ATOM 928 C C . ASP A 1 124 ? 21.303 -1.170 -23.836 1.00 85.81 124 ASP A C 1
ATOM 930 O O . ASP A 1 124 ? 22.074 -1.453 -24.761 1.00 85.81 124 ASP A O 1
ATOM 934 N N . ILE A 1 125 ? 21.361 0.020 -23.224 1.00 86.00 125 ILE A N 1
ATOM 935 C CA . ILE A 1 125 ? 22.331 1.069 -23.584 1.00 86.00 125 ILE A CA 1
ATOM 936 C C . ILE A 1 125 ? 23.769 0.574 -23.392 1.00 86.00 125 ILE A C 1
ATOM 938 O O . ILE A 1 125 ? 24.634 0.801 -24.246 1.00 86.00 125 ILE A O 1
ATOM 942 N N . ARG A 1 126 ? 24.052 -0.109 -22.279 1.00 90.06 126 ARG A N 1
ATOM 943 C CA . ARG A 1 126 ? 25.388 -0.632 -21.978 1.00 90.06 126 ARG A CA 1
ATOM 944 C C . ARG A 1 126 ? 25.813 -1.702 -22.982 1.00 90.06 126 ARG A C 1
ATOM 946 O O . ARG A 1 126 ? 26.956 -1.670 -23.445 1.00 90.06 126 ARG A O 1
ATOM 953 N N . ASN A 1 127 ? 24.914 -2.616 -23.335 1.00 92.25 127 ASN A N 1
ATOM 954 C CA . ASN A 1 127 ? 25.165 -3.665 -24.319 1.00 92.25 127 ASN A CA 1
ATOM 955 C C . ASN A 1 127 ? 25.377 -3.078 -25.717 1.00 92.25 127 ASN A C 1
ATOM 957 O O . ASN A 1 127 ? 26.342 -3.445 -26.391 1.00 92.25 127 ASN A O 1
ATOM 961 N N . ALA A 1 128 ? 24.558 -2.104 -26.120 1.00 93.12 128 ALA A N 1
ATOM 962 C CA . ALA A 1 128 ? 24.744 -1.379 -27.373 1.00 93.12 128 ALA A CA 1
ATOM 963 C C . ALA A 1 128 ? 26.104 -0.661 -27.415 1.00 93.12 128 ALA A C 1
ATOM 965 O O . ALA A 1 128 ? 26.846 -0.774 -28.391 1.00 93.12 128 ALA A O 1
ATOM 966 N N . ALA A 1 129 ? 26.488 0.015 -26.328 1.00 92.06 129 ALA A N 1
ATOM 967 C CA . ALA A 1 129 ? 27.787 0.673 -26.223 1.00 92.06 129 ALA A CA 1
ATOM 968 C C . ALA A 1 129 ? 28.961 -0.321 -26.285 1.00 92.06 129 ALA A C 1
ATOM 970 O O . ALA A 1 129 ? 29.997 -0.018 -26.883 1.00 92.06 129 ALA A O 1
ATOM 971 N N . ALA A 1 130 ? 28.821 -1.509 -25.690 1.00 93.50 130 ALA A N 1
ATOM 972 C CA . ALA A 1 130 ? 29.819 -2.571 -25.784 1.00 93.50 130 ALA A CA 1
ATOM 973 C C . ALA A 1 130 ? 29.940 -3.119 -27.217 1.00 93.50 130 ALA A C 1
ATOM 975 O O . ALA A 1 130 ? 31.059 -3.295 -27.704 1.00 93.50 130 ALA A O 1
ATOM 976 N N . GLY A 1 131 ? 28.811 -3.316 -27.909 1.00 93.25 131 GLY A N 1
ATOM 977 C CA . GLY A 1 131 ? 28.772 -3.709 -29.320 1.00 93.25 131 GLY A CA 1
ATOM 978 C C . GLY A 1 131 ? 29.489 -2.701 -30.218 1.00 93.25 131 GLY A C 1
ATOM 979 O O . GLY A 1 131 ? 30.419 -3.067 -30.930 1.00 93.25 131 GLY A O 1
ATOM 980 N N . LEU A 1 132 ? 29.163 -1.411 -30.085 1.00 93.69 132 LEU A N 1
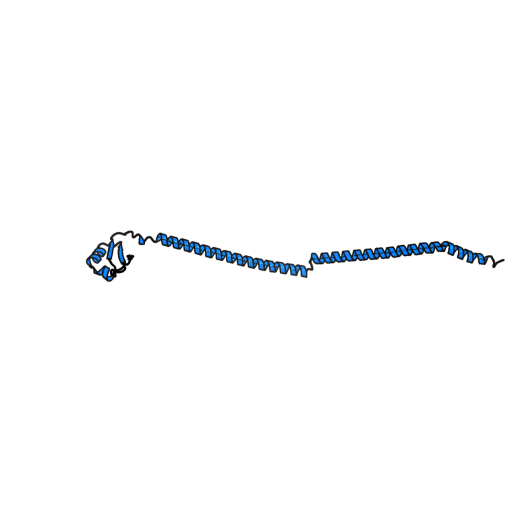ATOM 981 C CA . LEU A 1 132 ? 29.800 -0.341 -30.864 1.00 93.69 132 LEU A CA 1
ATOM 982 C C . LEU A 1 132 ? 31.320 -0.268 -30.656 1.00 93.69 132 LEU A C 1
ATOM 984 O O . LEU A 1 132 ? 32.064 0.006 -31.598 1.00 93.69 132 LEU A O 1
ATOM 988 N N . ARG A 1 133 ? 31.810 -0.521 -29.434 1.00 92.94 133 ARG A N 1
ATOM 989 C CA . ARG A 1 133 ? 33.259 -0.589 -29.167 1.00 92.94 133 ARG A CA 1
ATOM 990 C C . ARG A 1 133 ? 33.907 -1.757 -29.902 1.00 92.94 133 ARG A C 1
ATOM 992 O O . ARG A 1 133 ? 34.939 -1.563 -30.535 1.00 92.94 133 ARG A O 1
ATOM 999 N N . LYS A 1 134 ? 33.282 -2.935 -29.857 1.00 94.56 134 LYS A N 1
ATOM 1000 C CA . LYS A 1 134 ? 33.774 -4.133 -30.546 1.00 94.56 134 LYS A CA 1
ATOM 1001 C C . LYS A 1 134 ? 33.813 -3.940 -32.064 1.00 94.56 134 LYS A C 1
ATOM 1003 O O . LYS A 1 134 ? 34.798 -4.313 -32.704 1.00 94.56 134 LYS A O 1
ATOM 1008 N N . ASP A 1 135 ? 32.781 -3.323 -32.631 1.00 93.94 135 ASP A N 1
ATOM 1009 C CA . ASP A 1 135 ? 32.716 -3.032 -34.064 1.00 93.94 135 ASP A CA 1
ATOM 1010 C C . ASP A 1 135 ? 33.808 -2.042 -34.477 1.00 93.94 135 ASP A C 1
ATOM 1012 O O . ASP A 1 135 ? 34.520 -2.276 -35.454 1.00 93.94 135 ASP A O 1
ATOM 1016 N N . ARG A 1 136 ? 34.006 -0.974 -33.694 1.00 93.88 136 ARG A N 1
ATOM 1017 C CA . ARG A 1 136 ? 35.089 -0.006 -33.911 1.00 93.88 136 ARG A CA 1
ATOM 1018 C C . ARG A 1 136 ? 36.463 -0.675 -33.879 1.00 93.88 136 ARG A C 1
ATOM 1020 O O . ARG A 1 136 ? 37.294 -0.385 -34.736 1.00 93.88 136 ARG A O 1
ATOM 1027 N N . ASP A 1 137 ? 36.710 -1.553 -32.913 1.00 94.12 137 ASP A N 1
ATOM 1028 C CA . ASP A 1 137 ? 38.001 -2.235 -32.783 1.00 94.12 137 ASP A CA 1
ATOM 1029 C C . ASP A 1 137 ? 38.238 -3.182 -33.975 1.00 94.12 137 ASP A C 1
ATOM 1031 O O . ASP A 1 137 ? 39.311 -3.172 -34.577 1.00 94.12 137 ASP A O 1
ATOM 1035 N N . THR A 1 138 ? 37.195 -3.890 -34.419 1.00 93.75 138 THR A N 1
ATOM 1036 C CA . THR A 1 138 ? 37.239 -4.735 -35.626 1.00 93.75 138 THR A CA 1
ATOM 1037 C C . THR A 1 138 ? 37.534 -3.912 -36.889 1.00 93.75 138 THR A C 1
ATOM 1039 O O . THR A 1 138 ? 38.342 -4.312 -37.730 1.00 93.75 138 THR A O 1
ATOM 1042 N N . GLN A 1 139 ? 36.916 -2.734 -37.029 1.00 89.69 139 GLN A N 1
ATOM 1043 C CA . GLN A 1 139 ? 37.194 -1.813 -38.137 1.00 89.69 139 GLN A CA 1
ATOM 1044 C C . GLN A 1 139 ? 38.626 -1.269 -38.087 1.00 89.69 139 GLN A C 1
ATOM 1046 O O . GLN A 1 139 ? 39.276 -1.166 -39.128 1.00 89.69 139 GLN A O 1
ATOM 1051 N N . ALA A 1 140 ? 39.139 -0.947 -36.896 1.00 90.25 140 ALA A N 1
ATOM 1052 C CA . ALA A 1 140 ? 40.510 -0.482 -36.718 1.00 90.25 140 ALA A CA 1
ATOM 1053 C C . ALA A 1 140 ? 41.529 -1.554 -37.138 1.00 90.25 140 ALA A C 1
ATOM 1055 O O . ALA A 1 140 ? 42.470 -1.246 -37.871 1.00 90.25 140 ALA A O 1
ATOM 1056 N N . GLU A 1 141 ? 41.309 -2.816 -36.761 1.00 92.88 141 GLU A N 1
ATOM 1057 C CA . GLU A 1 141 ? 42.140 -3.937 -37.211 1.00 92.88 141 GLU A CA 1
ATOM 1058 C C . GLU A 1 141 ? 42.088 -4.131 -38.730 1.00 92.88 141 GLU A C 1
ATOM 1060 O O . GLU A 1 141 ? 43.122 -4.344 -39.366 1.00 92.88 141 GLU A O 1
ATOM 1065 N N . ALA A 1 142 ? 40.900 -4.049 -39.335 1.00 86.06 142 ALA A N 1
ATOM 1066 C CA . ALA A 1 142 ? 40.746 -4.177 -40.782 1.00 86.06 142 ALA A CA 1
ATOM 1067 C C . ALA A 1 142 ? 41.493 -3.061 -41.531 1.00 86.06 142 ALA A C 1
ATOM 1069 O O . ALA A 1 142 ? 42.202 -3.334 -42.503 1.00 86.06 142 ALA A O 1
ATOM 1070 N N . LEU A 1 143 ? 41.393 -1.817 -41.051 1.00 87.50 143 LEU A N 1
ATOM 1071 C CA . LEU A 1 143 ? 42.149 -0.686 -41.593 1.00 87.50 143 LEU A CA 1
ATOM 1072 C C . LEU A 1 143 ? 43.656 -0.897 -41.464 1.00 87.50 143 LEU A C 1
ATOM 1074 O O . LEU A 1 143 ? 44.398 -0.588 -42.397 1.00 87.50 143 LEU A O 1
ATOM 1078 N N . GLU A 1 144 ? 44.114 -1.439 -40.339 1.00 88.44 144 GLU A N 1
ATOM 1079 C CA . GLU A 1 144 ? 45.532 -1.703 -40.127 1.00 88.44 144 GLU A CA 1
ATOM 1080 C C . GLU A 1 144 ? 46.057 -2.789 -41.076 1.00 88.44 144 GLU A C 1
ATOM 1082 O O . GLU A 1 144 ? 47.108 -2.608 -41.690 1.00 88.44 144 GLU A O 1
ATOM 1087 N N . ARG A 1 145 ? 45.284 -3.853 -41.327 1.00 84.44 145 ARG A N 1
ATOM 1088 C CA . ARG A 1 145 ? 45.628 -4.853 -42.357 1.00 84.44 145 ARG A CA 1
ATOM 1089 C C . ARG A 1 145 ? 45.728 -4.231 -43.748 1.00 84.44 145 ARG A C 1
ATOM 1091 O O . ARG A 1 145 ? 46.679 -4.512 -44.472 1.00 84.44 145 ARG A O 1
ATOM 1098 N N . VAL A 1 146 ? 44.788 -3.359 -44.119 1.00 84.06 146 VAL A N 1
ATOM 1099 C CA . VAL A 1 146 ? 44.828 -2.650 -45.412 1.00 84.06 146 VAL A CA 1
ATOM 1100 C C . VAL A 1 146 ? 46.065 -1.757 -45.513 1.00 84.06 146 VAL A C 1
ATOM 1102 O O . VAL A 1 146 ? 46.704 -1.713 -46.567 1.00 84.06 146 VAL A O 1
ATOM 1105 N N . ARG A 1 147 ? 46.439 -1.063 -44.431 1.00 79.44 147 ARG A N 1
ATOM 1106 C CA . ARG A 1 147 ? 47.660 -0.242 -44.388 1.00 79.44 147 ARG A CA 1
ATOM 1107 C C . ARG A 1 147 ? 48.918 -1.086 -44.548 1.00 79.44 147 ARG A C 1
ATOM 1109 O O . ARG A 1 147 ? 49.774 -0.721 -45.353 1.00 79.44 147 ARG A O 1
ATOM 1116 N N . GLN A 1 148 ? 49.013 -2.204 -43.835 1.00 84.50 148 GLN A N 1
ATOM 1117 C CA . GLN A 1 148 ? 50.144 -3.127 -43.929 1.00 84.50 148 GLN A CA 1
ATOM 1118 C C . GLN A 1 148 ? 50.269 -3.718 -45.334 1.00 84.50 148 GLN A C 1
ATOM 1120 O O . GLN A 1 148 ? 51.356 -3.698 -45.909 1.00 84.50 148 GLN A O 1
ATOM 1125 N N . GLU A 1 149 ? 49.162 -4.157 -45.933 1.00 77.88 149 GLU A N 1
ATOM 1126 C CA . GLU A 1 149 ? 49.169 -4.698 -47.293 1.00 77.88 149 GLU A CA 1
ATOM 1127 C C . GLU A 1 149 ? 49.528 -3.622 -48.325 1.00 77.88 149 GLU A C 1
ATOM 1129 O O . GLU A 1 149 ? 50.352 -3.850 -49.208 1.00 77.88 149 GLU A O 1
ATOM 1134 N N . SER A 1 150 ? 49.006 -2.402 -48.168 1.00 72.19 150 SER A N 1
ATOM 1135 C CA . SER A 1 150 ? 49.386 -1.262 -49.011 1.00 72.19 150 SER A CA 1
ATOM 1136 C C . SER A 1 150 ? 50.879 -0.937 -48.901 1.00 72.19 150 SER A C 1
ATOM 1138 O O . SER A 1 150 ? 51.517 -0.609 -49.904 1.00 72.19 150 SER A O 1
ATOM 1140 N N . ALA A 1 151 ? 51.451 -1.021 -47.696 1.00 73.50 151 ALA A N 1
ATOM 1141 C CA . ALA A 1 151 ? 52.880 -0.833 -47.471 1.00 73.50 151 ALA A CA 1
ATOM 1142 C C . ALA A 1 151 ? 53.706 -1.963 -48.106 1.00 73.50 151 ALA A C 1
ATOM 1144 O O . ALA A 1 151 ? 54.711 -1.680 -48.757 1.00 73.50 151 ALA A O 1
ATOM 1145 N N . ARG A 1 152 ? 53.256 -3.221 -47.991 1.00 79.69 152 ARG A N 1
ATOM 1146 C CA . ARG A 1 152 ? 53.876 -4.394 -48.627 1.00 79.69 152 ARG A CA 1
ATOM 1147 C C . ARG A 1 152 ? 53.890 -4.276 -50.147 1.00 79.69 152 ARG A C 1
ATOM 1149 O O . ARG A 1 152 ? 54.933 -4.494 -50.763 1.00 79.69 152 ARG A O 1
ATOM 1156 N N . ILE A 1 153 ? 52.762 -3.891 -50.746 1.00 73.69 153 ILE A N 1
ATOM 1157 C CA . ILE A 1 153 ? 52.653 -3.661 -52.189 1.00 73.69 153 ILE A CA 1
ATOM 1158 C C . ILE A 1 153 ? 53.629 -2.561 -52.596 1.00 73.69 153 ILE A C 1
ATOM 1160 O O . ILE A 1 153 ? 54.465 -2.815 -53.448 1.00 73.69 153 ILE A O 1
ATOM 1164 N N . ARG A 1 154 ? 53.624 -1.390 -51.940 1.00 68.75 154 ARG A N 1
ATOM 1165 C CA . ARG A 1 154 ? 54.571 -0.305 -52.263 1.00 68.75 154 ARG A CA 1
ATOM 1166 C C . ARG A 1 154 ? 56.033 -0.718 -52.127 1.00 68.75 154 ARG A C 1
ATOM 1168 O O . ARG A 1 154 ? 56.833 -0.354 -52.981 1.00 68.75 154 ARG A O 1
ATOM 1175 N N . ALA A 1 155 ? 56.386 -1.449 -51.072 1.00 74.62 155 ALA A N 1
ATOM 1176 C CA . ALA A 1 155 ? 57.746 -1.940 -50.873 1.00 74.62 155 ALA A CA 1
ATOM 1177 C C . ALA A 1 155 ? 58.160 -2.886 -52.006 1.00 74.62 155 ALA A C 1
ATOM 1179 O O . ALA A 1 155 ? 59.262 -2.759 -52.528 1.00 74.62 155 ALA A O 1
ATOM 1180 N N . THR A 1 156 ? 57.248 -3.765 -52.428 1.00 76.50 156 THR A N 1
ATOM 1181 C CA . THR A 1 156 ? 57.470 -4.661 -53.562 1.00 76.50 156 THR A CA 1
ATOM 1182 C C . THR A 1 156 ? 57.552 -3.860 -54.856 1.00 76.50 156 THR A C 1
ATOM 1184 O O . THR A 1 156 ? 58.558 -3.932 -55.525 1.00 76.50 156 THR A O 1
ATOM 1187 N N . THR A 1 157 ? 56.582 -3.017 -55.207 1.00 64.31 157 THR A N 1
ATOM 1188 C CA . THR A 1 157 ? 56.582 -2.252 -56.469 1.00 64.31 157 THR A CA 1
ATOM 1189 C C . THR A 1 157 ? 57.773 -1.294 -56.593 1.00 64.31 157 THR A C 1
ATOM 1191 O O . THR A 1 157 ? 58.285 -1.113 -57.690 1.00 64.31 157 THR A O 1
ATOM 1194 N N . ARG A 1 158 ? 58.299 -0.744 -55.490 1.00 57.88 158 ARG A N 1
ATOM 1195 C CA . ARG A 1 158 ? 59.539 0.052 -55.508 1.00 57.88 158 ARG A CA 1
ATOM 1196 C C . ARG A 1 158 ? 60.772 -0.780 -55.881 1.00 57.88 158 ARG A C 1
ATOM 1198 O O . ARG A 1 158 ? 61.702 -0.251 -56.471 1.00 57.88 158 ARG A O 1
ATOM 1205 N N . THR A 1 159 ? 60.778 -2.089 -55.615 1.00 58.91 159 THR A N 1
ATOM 1206 C CA . THR A 1 159 ? 61.831 -2.988 -56.122 1.00 58.91 159 THR A CA 1
ATOM 1207 C C . THR A 1 159 ? 61.645 -3.366 -57.596 1.00 58.91 159 THR A C 1
ATOM 1209 O O . THR A 1 159 ? 62.499 -4.059 -58.140 1.00 58.91 159 THR A O 1
ATOM 1212 N N . TRP A 1 160 ? 60.568 -2.916 -58.256 1.00 59.53 160 TRP A N 1
ATOM 1213 C CA . TRP A 1 160 ? 60.368 -3.074 -59.702 1.00 59.53 160 TRP A CA 1
ATOM 1214 C C . TRP A 1 160 ? 60.843 -1.866 -60.517 1.00 59.53 160 TRP A C 1
ATOM 1216 O O . TRP A 1 160 ? 60.937 -2.014 -61.726 1.00 59.53 160 TRP A O 1
ATOM 1226 N N . GLU A 1 161 ? 61.202 -0.725 -59.908 1.00 61.69 161 GLU A N 1
ATOM 1227 C CA . GLU A 1 161 ? 61.828 0.406 -60.632 1.00 61.69 161 GLU A CA 1
ATOM 1228 C C . GLU A 1 161 ? 63.080 -0.042 -61.416 1.00 61.69 161 GLU A C 1
ATOM 1230 O O . GLU A 1 161 ? 63.107 0.138 -62.630 1.00 61.69 161 GLU A O 1
ATOM 1235 N N . PRO A 1 162 ? 64.047 -0.767 -60.812 1.00 64.69 162 PRO A N 1
ATOM 1236 C CA . PRO A 1 162 ? 65.216 -1.253 -61.547 1.00 64.69 162 PRO A CA 1
ATOM 1237 C C . PRO A 1 162 ? 64.881 -2.303 -62.612 1.00 64.69 162 PRO A C 1
ATOM 1239 O O . PRO A 1 162 ? 65.618 -2.452 -63.578 1.00 64.69 162 PRO A O 1
ATOM 1242 N N . VAL A 1 163 ? 63.795 -3.066 -62.427 1.00 61.19 163 VAL A N 1
ATOM 1243 C CA . VAL A 1 163 ? 63.336 -4.090 -63.383 1.00 61.19 163 VAL A CA 1
ATOM 1244 C C . VAL A 1 163 ? 62.626 -3.435 -64.568 1.00 61.19 163 VAL A C 1
ATOM 1246 O O . VAL A 1 163 ? 62.811 -3.881 -65.695 1.00 61.19 163 VAL A O 1
ATOM 1249 N N . ALA A 1 164 ? 61.862 -2.368 -64.331 1.00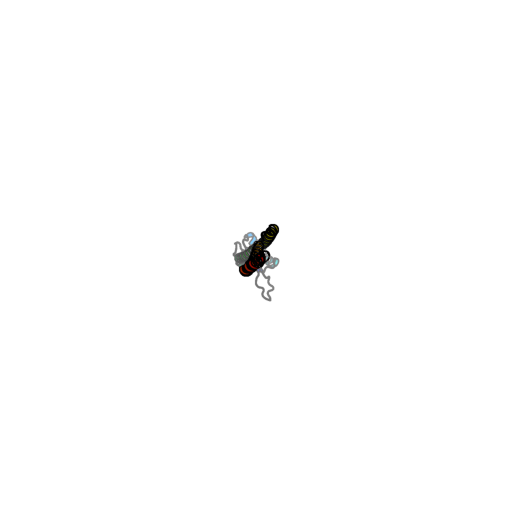 62.03 164 ALA A N 1
ATOM 1250 C CA . ALA A 1 164 ? 61.258 -1.543 -65.369 1.00 62.03 164 ALA A CA 1
ATOM 1251 C C . ALA A 1 164 ? 62.339 -0.856 -66.214 1.00 62.03 164 ALA A C 1
ATOM 1253 O O . ALA A 1 164 ? 62.303 -0.979 -67.435 1.00 62.03 164 ALA A O 1
ATOM 1254 N N . ASP A 1 165 ? 63.366 -0.280 -65.578 1.00 64.56 165 ASP A N 1
ATOM 1255 C CA . ASP A 1 165 ? 64.522 0.303 -66.274 1.00 64.56 165 ASP A CA 1
ATOM 1256 C C . ASP A 1 165 ? 65.284 -0.743 -67.114 1.00 64.56 165 ASP A C 1
ATOM 1258 O O . ASP A 1 165 ? 65.724 -0.459 -68.229 1.00 64.56 165 ASP A O 1
ATOM 1262 N N . LEU A 1 166 ? 65.418 -1.981 -66.618 1.00 63.69 166 LEU A N 1
ATOM 1263 C CA . LEU A 1 166 ? 66.062 -3.090 -67.340 1.00 63.69 166 LEU A CA 1
ATOM 1264 C C . LEU A 1 166 ? 65.229 -3.586 -68.528 1.00 63.69 166 LEU A C 1
ATOM 1266 O O . LEU A 1 166 ? 65.791 -3.958 -69.558 1.00 63.69 166 LEU A O 1
ATOM 1270 N N . ILE A 1 167 ? 63.901 -3.601 -68.393 1.00 62.66 167 ILE A N 1
ATOM 1271 C CA . ILE A 1 167 ? 62.975 -3.959 -69.473 1.00 62.66 167 ILE A CA 1
ATOM 1272 C C . ILE A 1 167 ? 62.984 -2.871 -70.552 1.00 62.66 167 ILE A C 1
ATOM 1274 O O . ILE A 1 167 ? 63.116 -3.208 -71.727 1.00 62.66 167 ILE A O 1
ATOM 1278 N N . ASP A 1 168 ? 62.940 -1.591 -70.179 1.00 62.06 168 ASP A N 1
ATOM 1279 C CA . ASP A 1 168 ? 63.029 -0.471 -71.124 1.00 62.06 168 ASP A CA 1
ATOM 1280 C C . ASP A 1 168 ? 64.394 -0.428 -71.827 1.00 62.06 168 ASP A C 1
ATOM 1282 O O . ASP A 1 168 ? 64.462 -0.229 -73.042 1.00 62.06 168 ASP A O 1
ATOM 1286 N N . ALA A 1 169 ? 65.489 -0.703 -71.111 1.00 67.75 169 ALA A N 1
ATOM 1287 C CA . ALA A 1 169 ? 66.816 -0.839 -71.712 1.00 67.75 169 ALA A CA 1
ATOM 1288 C C . ALA A 1 169 ? 66.907 -2.042 -72.672 1.00 67.75 169 ALA A C 1
ATOM 1290 O O . ALA A 1 169 ? 67.503 -1.931 -73.744 1.00 67.75 169 ALA A O 1
ATOM 1291 N N . ALA A 1 170 ? 66.294 -3.182 -72.335 1.00 64.69 170 ALA A N 1
ATOM 1292 C CA . ALA A 1 170 ? 66.279 -4.374 -73.186 1.00 64.69 170 ALA A CA 1
ATOM 1293 C C . ALA A 1 170 ? 65.370 -4.230 -74.421 1.00 64.69 170 ALA A C 1
ATOM 1295 O O . ALA A 1 170 ? 65.652 -4.827 -75.463 1.00 64.69 170 ALA A O 1
ATOM 1296 N N . LEU A 1 171 ? 64.290 -3.450 -74.317 1.00 56.47 171 LEU A N 1
ATOM 1297 C CA . LEU A 1 171 ? 63.391 -3.139 -75.429 1.00 56.47 171 LEU A CA 1
ATOM 1298 C C . LEU A 1 171 ? 64.007 -2.102 -76.379 1.00 56.47 171 LEU A C 1
ATOM 1300 O O . LEU A 1 171 ? 63.965 -2.304 -77.591 1.00 56.47 171 LEU A O 1
ATOM 1304 N N . ASN A 1 172 ? 64.655 -1.060 -75.849 1.00 63.81 172 ASN A N 1
ATOM 1305 C CA . ASN A 1 172 ? 65.282 -0.009 -76.660 1.00 63.81 172 ASN A CA 1
ATOM 1306 C C . ASN A 1 172 ? 66.657 -0.414 -77.230 1.00 63.81 172 ASN A C 1
ATOM 1308 O O . ASN A 1 172 ? 67.025 0.030 -78.314 1.00 63.81 172 ASN A O 1
ATOM 1312 N N . GLY A 1 173 ? 67.407 -1.298 -76.562 1.00 56.19 173 GLY A N 1
ATOM 1313 C CA . GLY A 1 173 ? 68.710 -1.783 -77.042 1.00 56.19 173 GLY A CA 1
ATOM 1314 C C . GLY A 1 173 ? 68.637 -2.708 -78.265 1.00 56.19 173 GLY A C 1
ATOM 1315 O O . GLY A 1 173 ? 69.613 -2.836 -78.997 1.00 56.19 173 GLY A O 1
ATOM 1316 N N . LYS A 1 174 ? 67.477 -3.324 -78.537 1.00 52.22 174 LYS A N 1
ATOM 1317 C CA . LYS A 1 174 ? 67.260 -4.148 -79.743 1.00 52.22 174 LYS A CA 1
ATOM 1318 C C . LYS A 1 174 ? 66.902 -3.338 -80.989 1.00 52.22 174 LYS A C 1
ATOM 1320 O O . LYS A 1 174 ? 66.981 -3.876 -82.088 1.00 52.22 174 LYS A O 1
ATOM 1325 N N . GLN A 1 175 ? 66.521 -2.069 -80.843 1.00 51.00 175 GLN A N 1
ATOM 1326 C CA . GLN A 1 175 ? 66.214 -1.204 -81.986 1.00 51.00 175 GLN A CA 1
ATOM 1327 C C . GLN A 1 175 ? 67.473 -0.693 -82.700 1.00 51.00 175 GLN A C 1
ATOM 1329 O O . GLN A 1 175 ? 67.420 -0.433 -83.893 1.00 51.00 175 GLN A O 1
ATOM 1334 N N . THR A 1 176 ? 68.622 -0.620 -82.022 1.00 50.91 176 THR A N 1
ATOM 1335 C CA . THR A 1 176 ? 69.865 -0.091 -82.611 1.00 50.91 176 THR A CA 1
ATOM 1336 C C . THR A 1 176 ? 70.696 -1.107 -83.401 1.00 50.91 176 THR A C 1
ATOM 1338 O O . THR A 1 176 ? 71.551 -0.694 -84.173 1.00 50.91 176 THR A O 1
ATOM 1341 N N . GLU A 1 177 ? 70.458 -2.416 -83.253 1.00 51.88 177 GLU A N 1
ATOM 1342 C CA . GLU A 1 177 ? 71.140 -3.458 -84.051 1.00 51.88 177 GLU A CA 1
ATOM 1343 C C . GLU A 1 177 ? 70.363 -3.875 -85.311 1.00 51.88 177 GLU A C 1
ATOM 1345 O O . GLU A 1 177 ? 70.910 -4.575 -86.156 1.00 51.88 177 GLU A O 1
ATOM 1350 N N . ALA A 1 178 ? 69.102 -3.454 -85.461 1.00 51.31 178 ALA A N 1
ATOM 1351 C CA . ALA A 1 178 ? 68.301 -3.747 -86.653 1.00 51.31 178 ALA A CA 1
ATOM 1352 C C . ALA A 1 178 ? 68.455 -2.698 -87.777 1.00 51.31 178 ALA A C 1
ATOM 1354 O O . ALA A 1 178 ? 68.027 -2.965 -88.898 1.00 51.31 178 ALA A O 1
ATOM 1355 N N . ASP A 1 179 ? 69.080 -1.550 -87.484 1.00 52.28 179 ASP A N 1
ATOM 1356 C CA . ASP A 1 179 ? 69.253 -0.411 -88.405 1.00 52.28 179 ASP A CA 1
ATOM 1357 C C . ASP A 1 179 ? 70.730 -0.154 -88.809 1.00 52.28 179 ASP A C 1
ATOM 1359 O O . ASP A 1 179 ? 71.052 0.919 -89.327 1.00 52.28 179 ASP A O 1
ATOM 1363 N N . ALA A 1 180 ? 71.634 -1.121 -88.594 1.00 45.09 180 ALA A N 1
ATOM 1364 C CA . ALA A 1 180 ? 73.024 -1.104 -89.085 1.00 45.09 180 ALA A CA 1
ATOM 1365 C C . ALA A 1 180 ? 73.237 -2.156 -90.183 1.00 45.09 180 ALA A C 1
ATOM 1367 O O . ALA A 1 180 ? 73.924 -1.830 -91.179 1.00 45.09 180 ALA A O 1
#